Protein AF-A0A1A8TYE0-F1 (afdb_monomer)

Organism: Nothobranchius furzeri (NCBI:txid105023)

Sequence (142 aa):
SLQMYQQFKIHCRIKKLINSLDIWHGAKNLCKKIQAAGREKDCALLLIWNRDVCNHFWYCCKEATSFEAFIDLWTGILHHVTDEHQWYFGACRHGPLEEDRDKEWITKSSAALTRLQKIVFDERWLKNIPKYLSFMSRADWW

Structure (mmCIF, N/CA/C/O backbone):
data_AF-A0A1A8TYE0-F1
#
_entry.id   AF-A0A1A8TYE0-F1
#
loop_
_atom_site.group_PDB
_atom_site.id
_atom_site.type_symbol
_atom_site.label_atom_id
_atom_site.label_alt_id
_atom_site.label_comp_id
_atom_site.label_asym_id
_atom_site.label_entity_id
_atom_site.label_seq_id
_atom_site.pdbx_PDB_ins_code
_atom_site.Cartn_x
_atom_site.Cartn_y
_atom_site.Cartn_z
_atom_site.occupancy
_atom_site.B_iso_or_equiv
_atom_site.auth_seq_id
_atom_site.auth_comp_id
_atom_site.auth_asym_id
_atom_site.auth_atom_id
_atom_site.pdbx_PDB_model_num
ATOM 1 N N . SER A 1 1 ? 31.703 -12.382 -28.712 1.00 61.66 1 SER A N 1
ATOM 2 C CA . SER A 1 1 ? 32.203 -13.710 -28.288 1.00 61.66 1 SER A CA 1
ATOM 3 C C . SER A 1 1 ? 31.310 -14.273 -27.180 1.00 61.66 1 SER A C 1
ATOM 5 O O . SER A 1 1 ? 30.665 -13.492 -26.482 1.00 61.66 1 SER A O 1
ATOM 7 N N . LEU A 1 2 ? 31.249 -15.603 -26.998 1.00 65.50 2 LEU A N 1
ATOM 8 C CA . LEU A 1 2 ? 30.439 -16.263 -25.949 1.00 65.50 2 LEU A CA 1
ATOM 9 C C . LEU A 1 2 ? 30.699 -15.715 -24.531 1.00 65.50 2 LEU A C 1
ATOM 11 O O . LEU A 1 2 ? 29.791 -15.667 -23.705 1.00 65.50 2 LEU A O 1
ATOM 15 N N . GLN A 1 3 ? 31.924 -15.268 -24.264 1.00 64.50 3 GLN A N 1
ATOM 16 C CA . GLN A 1 3 ? 32.361 -14.754 -22.967 1.00 64.50 3 GLN A CA 1
ATOM 17 C C . GLN A 1 3 ? 31.623 -13.468 -22.552 1.00 64.50 3 GLN A C 1
ATOM 19 O O . GLN A 1 3 ? 31.188 -13.349 -21.411 1.00 64.50 3 GLN A O 1
ATOM 24 N N . MET A 1 4 ? 31.379 -12.547 -23.492 1.00 61.00 4 MET A N 1
ATOM 25 C CA . MET A 1 4 ? 30.622 -11.312 -23.236 1.00 61.00 4 MET A CA 1
ATOM 26 C C . MET A 1 4 ? 29.149 -11.598 -22.898 1.00 61.00 4 MET A C 1
ATOM 28 O O . MET A 1 4 ? 28.577 -10.983 -22.002 1.00 61.00 4 MET A O 1
ATOM 32 N N . TYR A 1 5 ? 28.546 -12.583 -23.569 1.00 61.38 5 TYR A N 1
ATOM 33 C CA . TYR A 1 5 ? 27.170 -13.013 -23.309 1.00 61.38 5 TYR A CA 1
ATOM 34 C C . TYR A 1 5 ? 27.013 -13.681 -21.934 1.00 61.38 5 TYR A C 1
ATOM 36 O O . TYR A 1 5 ? 26.036 -13.426 -21.226 1.00 61.38 5 TYR A O 1
ATOM 44 N N . GLN A 1 6 ? 27.987 -14.497 -21.518 1.00 61.00 6 GLN A N 1
ATOM 45 C CA . GLN A 1 6 ? 28.006 -15.080 -20.172 1.00 61.00 6 GLN A CA 1
ATOM 46 C C . GLN A 1 6 ? 28.185 -14.003 -19.091 1.00 61.00 6 GLN A C 1
ATOM 48 O O . GLN A 1 6 ? 27.443 -14.003 -18.108 1.00 61.00 6 GLN A O 1
ATOM 53 N N . GLN A 1 7 ? 29.077 -13.029 -19.307 1.00 61.81 7 GLN A N 1
ATOM 54 C CA . GLN A 1 7 ? 29.263 -11.895 -18.395 1.00 61.81 7 GLN A CA 1
ATOM 55 C C . GLN A 1 7 ? 27.976 -11.066 -18.244 1.00 61.81 7 GLN A C 1
ATOM 57 O O . GLN A 1 7 ? 27.583 -10.723 -17.128 1.00 61.81 7 GLN A O 1
ATOM 62 N N . PHE A 1 8 ? 27.270 -10.808 -19.351 1.00 65.50 8 PHE A N 1
ATOM 63 C CA . PHE A 1 8 ? 25.976 -10.122 -19.345 1.00 65.50 8 PHE A CA 1
ATOM 64 C C . PHE A 1 8 ? 24.914 -10.897 -18.550 1.00 65.50 8 PHE A C 1
ATOM 66 O O . PHE A 1 8 ? 24.225 -10.319 -17.711 1.00 65.50 8 PHE A O 1
ATOM 73 N N . LYS A 1 9 ? 24.819 -12.222 -18.730 1.00 68.38 9 LYS A N 1
ATOM 74 C CA . LYS A 1 9 ? 23.907 -13.070 -17.943 1.00 68.38 9 LYS A CA 1
ATOM 75 C C . LYS A 1 9 ? 24.207 -13.034 -16.446 1.00 68.38 9 LYS A C 1
ATOM 77 O O . LYS A 1 9 ? 23.269 -12.957 -15.651 1.00 68.38 9 LYS A O 1
ATOM 82 N N . ILE A 1 10 ? 25.481 -13.094 -16.058 1.00 72.19 10 ILE A N 1
ATOM 83 C CA . ILE A 1 10 ? 25.910 -13.017 -14.653 1.00 72.19 10 ILE A CA 1
ATOM 84 C C . ILE A 1 10 ? 25.535 -11.653 -14.064 1.00 72.19 10 ILE A C 1
ATOM 86 O O . ILE A 1 10 ? 24.901 -11.597 -13.012 1.00 72.19 10 ILE A O 1
ATOM 90 N N . HIS A 1 11 ? 25.822 -10.564 -14.780 1.00 61.16 11 HIS A N 1
ATOM 91 C CA . HIS A 1 11 ? 25.439 -9.204 -14.389 1.00 61.16 11 HIS A CA 1
ATOM 92 C C . HIS A 1 11 ? 23.926 -9.046 -14.203 1.00 61.16 11 HIS A C 1
ATOM 94 O O . HIS A 1 11 ? 23.472 -8.543 -13.176 1.00 61.16 11 HIS A O 1
ATOM 100 N N . CYS A 1 12 ? 23.126 -9.535 -15.155 1.00 65.94 12 CYS A N 1
ATOM 101 C CA . CYS A 1 12 ? 21.667 -9.532 -15.047 1.00 65.94 12 CYS A CA 1
ATOM 102 C C . CYS A 1 12 ? 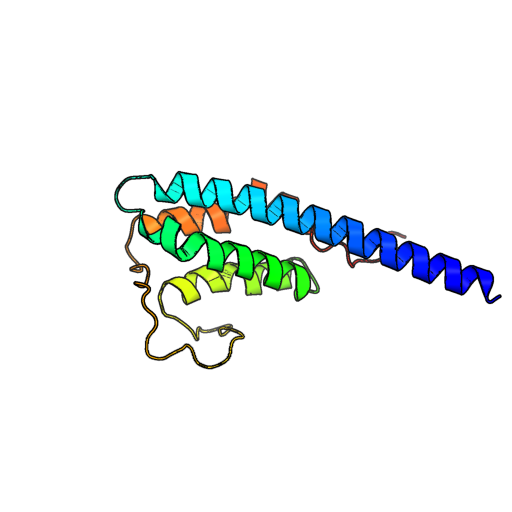21.169 -10.346 -13.843 1.00 65.94 12 CYS A C 1
ATOM 104 O O . CYS A 1 12 ? 20.216 -9.931 -13.186 1.00 65.94 12 CYS A O 1
ATOM 106 N N . ARG A 1 13 ? 21.794 -11.489 -13.528 1.00 68.44 13 ARG A N 1
ATOM 107 C CA . ARG A 1 13 ? 21.441 -12.303 -12.352 1.00 68.44 13 ARG A CA 1
ATOM 108 C C . ARG A 1 13 ? 21.766 -11.588 -11.042 1.00 68.44 13 ARG A C 1
ATOM 110 O O . ARG A 1 13 ? 20.897 -11.517 -10.181 1.00 68.44 13 ARG A O 1
ATOM 117 N N . ILE A 1 14 ? 22.963 -11.014 -10.913 1.00 65.00 14 ILE A N 1
ATOM 118 C CA . ILE A 1 14 ? 23.374 -10.254 -9.720 1.00 65.00 14 ILE A CA 1
ATOM 119 C C . ILE A 1 14 ? 22.437 -9.062 -9.500 1.00 65.00 14 ILE A C 1
ATOM 121 O O . ILE A 1 14 ? 21.943 -8.867 -8.394 1.00 65.00 14 ILE A O 1
ATOM 125 N N . LYS A 1 15 ? 22.106 -8.314 -10.559 1.00 64.75 15 LYS A N 1
ATOM 126 C CA . LYS A 1 15 ? 21.152 -7.200 -10.475 1.00 64.75 15 LYS A CA 1
ATOM 127 C C . LYS A 1 15 ? 19.754 -7.631 -10.044 1.00 64.75 15 LYS A C 1
ATOM 129 O O . LYS A 1 15 ? 19.161 -6.972 -9.199 1.00 64.75 15 LYS A O 1
ATOM 134 N N . LYS A 1 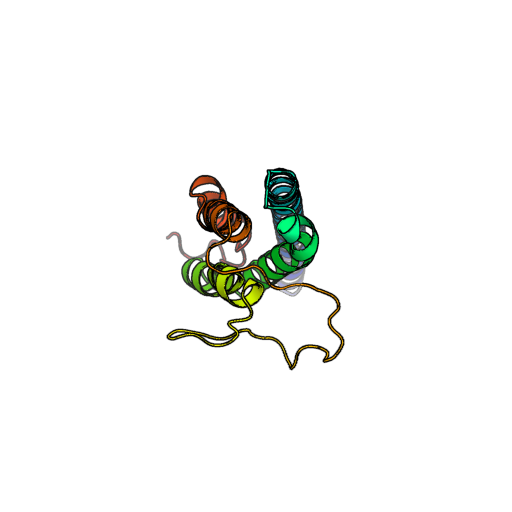16 ? 19.234 -8.738 -10.586 1.00 69.31 16 LYS A N 1
ATOM 135 C CA . LYS A 1 16 ? 17.937 -9.289 -10.159 1.00 69.31 16 LYS A CA 1
ATOM 136 C C . LYS A 1 16 ? 17.942 -9.657 -8.673 1.00 69.31 16 LYS A C 1
ATOM 138 O O . LYS A 1 16 ? 16.973 -9.358 -7.984 1.00 69.31 16 LYS A O 1
ATOM 143 N N . LEU A 1 17 ? 19.031 -10.251 -8.181 1.00 67.88 17 LEU A N 1
ATOM 144 C CA . LEU A 1 17 ? 19.190 -10.584 -6.763 1.00 67.88 17 LEU A CA 1
ATOM 145 C C . LEU A 1 17 ? 19.234 -9.325 -5.885 1.00 67.88 17 LEU A C 1
ATOM 147 O O . LEU A 1 17 ? 18.485 -9.253 -4.914 1.00 67.88 17 LEU A O 1
ATOM 151 N N . ILE A 1 18 ? 20.026 -8.314 -6.257 1.00 69.31 18 ILE A N 1
ATOM 152 C CA . ILE A 1 18 ? 20.092 -7.026 -5.543 1.00 69.31 18 ILE A CA 1
ATOM 153 C C . ILE A 1 18 ? 18.710 -6.365 -5.498 1.00 69.31 18 ILE A C 1
ATOM 155 O O . ILE A 1 18 ? 18.224 -6.044 -4.420 1.00 69.31 18 ILE A O 1
ATOM 159 N N . ASN A 1 19 ? 18.023 -6.267 -6.640 1.00 76.19 19 ASN A N 1
ATOM 160 C CA . ASN A 1 19 ? 16.696 -5.657 -6.701 1.00 76.19 19 ASN A CA 1
ATOM 161 C C . ASN A 1 19 ? 15.680 -6.418 -5.832 1.00 76.19 19 ASN A C 1
ATOM 163 O O . ASN A 1 19 ? 14.895 -5.806 -5.116 1.00 76.19 19 ASN A O 1
ATOM 167 N N . SER A 1 20 ? 15.717 -7.756 -5.834 1.00 78.25 20 SER A N 1
ATOM 168 C CA . SER A 1 20 ? 14.849 -8.562 -4.963 1.00 78.25 20 SER A CA 1
ATOM 169 C C . SER A 1 20 ? 15.142 -8.357 -3.472 1.00 78.25 20 SER A C 1
ATOM 171 O O . SER A 1 20 ? 14.217 -8.348 -2.659 1.00 78.25 20 SER A O 1
AT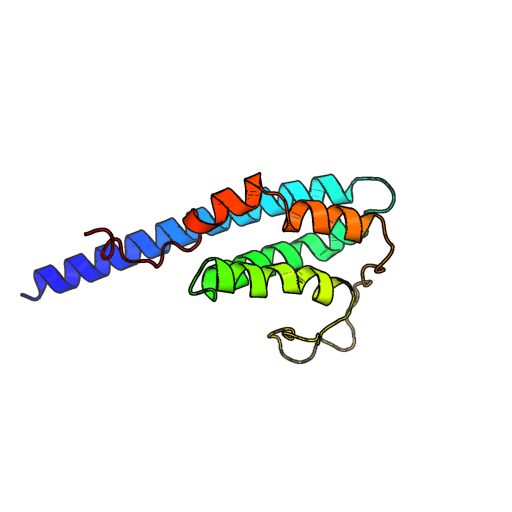OM 173 N N . LEU A 1 21 ? 16.410 -8.135 -3.114 1.00 82.50 21 LEU A N 1
ATOM 174 C CA . LEU A 1 21 ? 16.822 -7.831 -1.748 1.00 82.50 21 LEU A CA 1
ATOM 175 C C . LEU A 1 21 ? 16.352 -6.433 -1.328 1.00 82.50 21 LEU A C 1
ATOM 177 O O . LEU A 1 21 ? 15.862 -6.265 -0.211 1.00 82.50 21 LEU A O 1
ATOM 181 N N . ASP A 1 22 ? 16.452 -5.442 -2.212 1.00 88.31 22 ASP A N 1
ATOM 182 C CA . ASP A 1 22 ? 15.978 -4.080 -1.955 1.00 88.31 22 ASP A CA 1
ATOM 183 C C . ASP A 1 22 ? 14.454 -4.039 -1.781 1.00 88.31 22 ASP A C 1
ATOM 185 O O . ASP A 1 22 ? 13.964 -3.447 -0.815 1.00 88.31 22 ASP A O 1
ATOM 189 N N . ILE A 1 23 ? 13.701 -4.735 -2.644 1.00 90.69 23 ILE A N 1
ATOM 190 C CA . ILE A 1 23 ? 12.241 -4.869 -2.510 1.00 90.69 23 ILE A CA 1
ATOM 191 C C . ILE A 1 23 ? 11.892 -5.553 -1.184 1.00 90.69 23 ILE A C 1
ATOM 193 O O . ILE A 1 23 ? 11.003 -5.084 -0.473 1.00 90.69 23 ILE A O 1
ATOM 197 N N . TRP A 1 24 ? 12.602 -6.621 -0.803 1.00 88.88 24 TRP A N 1
ATOM 198 C CA . TRP A 1 24 ? 12.373 -7.305 0.473 1.00 88.88 24 TRP A CA 1
ATOM 199 C C . TRP A 1 24 ? 12.573 -6.379 1.675 1.00 88.88 24 TRP A C 1
ATOM 201 O O . TRP A 1 24 ? 11.726 -6.331 2.571 1.00 88.88 24 TRP A O 1
ATOM 211 N N . HIS A 1 25 ? 13.651 -5.592 1.686 1.00 90.31 25 HIS A N 1
ATOM 212 C CA . HIS A 1 25 ? 13.873 -4.597 2.735 1.00 90.31 25 HIS A CA 1
ATOM 213 C C . HIS A 1 25 ? 12.787 -3.513 2.737 1.00 90.31 25 HIS A C 1
ATOM 215 O O . HIS A 1 25 ? 12.311 -3.129 3.809 1.00 90.31 25 HIS A O 1
ATOM 221 N N . GLY A 1 26 ? 12.358 -3.053 1.557 1.00 92.62 26 GLY A N 1
ATOM 222 C CA . GLY A 1 26 ? 11.233 -2.130 1.398 1.00 92.62 26 GLY A CA 1
ATOM 223 C C . GLY A 1 26 ? 9.947 -2.686 2.014 1.00 92.62 26 GLY A C 1
ATOM 224 O O . GLY A 1 26 ? 9.357 -2.050 2.887 1.00 92.62 26 GLY A O 1
ATOM 225 N N . ALA A 1 27 ? 9.571 -3.913 1.649 1.00 94.38 27 ALA A N 1
ATOM 226 C CA . ALA A 1 27 ? 8.388 -4.602 2.160 1.00 94.38 27 ALA A CA 1
ATOM 227 C C . ALA A 1 27 ? 8.459 -4.810 3.681 1.00 94.38 27 ALA A C 1
ATOM 229 O O . ALA A 1 27 ? 7.476 -4.593 4.386 1.00 94.38 27 ALA A O 1
ATOM 230 N N . LYS A 1 28 ? 9.635 -5.156 4.219 1.00 93.06 28 LYS A N 1
ATOM 231 C CA . LYS A 1 28 ? 9.855 -5.291 5.667 1.00 93.06 28 LYS A CA 1
ATOM 232 C C . LYS A 1 28 ? 9.669 -3.964 6.406 1.00 93.06 28 LYS A C 1
ATOM 234 O O . LYS A 1 28 ? 9.075 -3.941 7.484 1.00 93.06 28 LYS A O 1
ATOM 239 N N . ASN A 1 29 ? 10.167 -2.861 5.852 1.00 95.81 29 ASN A N 1
ATOM 240 C CA . ASN A 1 29 ? 9.984 -1.533 6.439 1.00 95.81 29 ASN A CA 1
ATOM 241 C C . ASN A 1 29 ? 8.522 -1.076 6.363 1.00 95.81 29 ASN A C 1
ATOM 243 O O . ASN A 1 29 ? 8.003 -0.537 7.340 1.00 95.81 29 ASN A O 1
ATOM 247 N N . LEU A 1 30 ? 7.847 -1.342 5.244 1.00 97.44 30 LEU A N 1
ATOM 248 C CA . LEU A 1 30 ? 6.416 -1.099 5.080 1.00 97.44 30 LEU A CA 1
ATOM 249 C C . LEU A 1 30 ? 5.593 -1.891 6.104 1.00 97.44 30 LEU A C 1
ATOM 251 O O . LEU A 1 30 ? 4.770 -1.305 6.802 1.00 97.44 30 LEU A O 1
ATOM 255 N N . CYS A 1 31 ? 5.888 -3.182 6.272 1.00 97.69 31 CYS A N 1
ATOM 256 C CA . CYS A 1 31 ? 5.249 -4.048 7.263 1.00 97.69 31 CYS A CA 1
ATOM 257 C C . CYS A 1 31 ? 5.328 -3.443 8.669 1.00 97.69 31 CYS A C 1
ATOM 259 O O . CYS A 1 31 ? 4.322 -3.346 9.367 1.00 97.69 31 CYS A O 1
ATOM 261 N N . LYS A 1 32 ? 6.503 -2.944 9.072 1.00 97.75 32 LYS A N 1
ATOM 262 C CA . LYS A 1 32 ? 6.674 -2.265 10.367 1.00 97.75 32 LYS A CA 1
ATOM 263 C C . LYS A 1 32 ? 5.834 -0.991 10.482 1.00 97.75 32 LYS A C 1
ATOM 265 O O . LYS A 1 32 ? 5.252 -0.757 11.538 1.00 97.75 32 LYS A O 1
ATOM 270 N N . LYS A 1 33 ? 5.757 -0.173 9.423 1.00 98.00 33 LYS A N 1
ATOM 271 C CA . LYS A 1 33 ? 4.924 1.045 9.406 1.00 98.00 33 LYS A CA 1
ATOM 272 C C . LYS A 1 33 ? 3.440 0.706 9.586 1.00 98.00 33 LYS A C 1
ATOM 274 O O . LYS A 1 33 ? 2.770 1.340 10.395 1.00 98.00 33 LYS A O 1
ATOM 279 N N . ILE A 1 34 ? 2.949 -0.315 8.884 1.00 98.31 34 ILE A N 1
ATOM 280 C CA . ILE A 1 34 ? 1.552 -0.760 8.979 1.00 98.31 34 ILE A CA 1
ATOM 281 C C . ILE A 1 34 ? 1.272 -1.375 10.352 1.00 98.31 34 ILE A C 1
ATOM 283 O O . ILE A 1 34 ? 0.251 -1.066 10.954 1.00 98.31 34 ILE A O 1
ATOM 287 N N . GLN A 1 35 ? 2.190 -2.183 10.894 1.00 98.25 3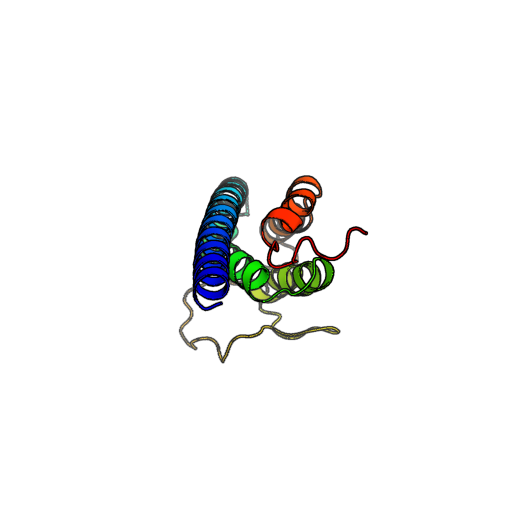5 GLN A N 1
ATOM 288 C CA . GLN A 1 35 ? 2.062 -2.723 12.252 1.00 98.25 35 GLN A CA 1
ATOM 289 C C . GLN A 1 35 ? 1.979 -1.624 13.308 1.00 98.25 35 GLN A C 1
ATOM 291 O O . GLN A 1 35 ? 1.186 -1.740 14.238 1.00 98.25 35 GLN A O 1
ATOM 296 N N . ALA A 1 36 ? 2.792 -0.573 13.184 1.00 98.38 36 ALA A N 1
ATOM 297 C CA . ALA A 1 36 ? 2.733 0.564 14.093 1.00 98.38 36 ALA A CA 1
ATOM 298 C C . ALA A 1 36 ? 1.374 1.274 13.999 1.00 98.38 36 ALA A C 1
ATOM 300 O O . ALA A 1 36 ? 0.732 1.474 15.026 1.00 98.38 36 ALA A O 1
ATOM 301 N N . ALA A 1 37 ? 0.901 1.558 12.781 1.00 98.19 37 ALA A N 1
ATOM 302 C CA . ALA A 1 37 ? -0.409 2.169 12.558 1.00 98.19 37 ALA A CA 1
ATOM 303 C C . ALA A 1 37 ? -1.564 1.287 13.060 1.00 98.19 37 ALA A C 1
ATOM 305 O O . ALA A 1 37 ? -2.514 1.788 13.647 1.00 98.19 37 ALA A O 1
ATOM 306 N N . GLY A 1 38 ? -1.475 -0.033 12.891 1.00 98.06 38 GLY A N 1
ATOM 307 C CA . GLY A 1 38 ? -2.505 -0.970 13.337 1.00 98.06 38 GLY A CA 1
ATOM 308 C C . GLY A 1 38 ? -2.615 -1.123 14.854 1.00 98.06 38 GLY A C 1
ATOM 309 O O . GLY A 1 38 ? -3.615 -1.642 15.337 1.00 98.06 38 GLY A O 1
ATOM 310 N N . ARG A 1 39 ? -1.614 -0.664 15.615 1.00 98.12 39 ARG A N 1
ATOM 311 C CA . ARG A 1 39 ? -1.669 -0.594 17.086 1.00 98.12 39 ARG A CA 1
ATOM 312 C C . ARG A 1 39 ? -2.291 0.704 17.596 1.00 98.12 39 ARG A C 1
ATOM 314 O O . ARG A 1 39 ? -2.492 0.841 18.800 1.00 98.12 39 ARG A O 1
ATOM 321 N N . GLU A 1 40 ? -2.565 1.661 16.714 1.00 97.94 40 GLU A N 1
ATOM 322 C CA . GLU A 1 40 ? -3.306 2.861 17.082 1.00 97.94 40 GLU A CA 1
ATOM 323 C C . GLU A 1 40 ? -4.787 2.537 17.322 1.00 97.94 40 GLU A C 1
ATOM 325 O O . GLU A 1 40 ? -5.325 1.540 16.829 1.00 97.94 40 GLU A O 1
ATOM 330 N N . LYS A 1 41 ? -5.458 3.407 18.085 1.00 96.81 41 LYS A N 1
ATOM 331 C CA . LYS A 1 41 ? -6.890 3.284 18.369 1.00 96.81 41 LYS A CA 1
ATOM 332 C C . LYS A 1 41 ? -7.688 3.187 17.059 1.00 96.81 41 LYS A C 1
ATOM 334 O O . LYS A 1 41 ? -7.417 3.924 16.112 1.00 96.81 41 LYS A O 1
ATOM 339 N N . ASP A 1 42 ? -8.658 2.276 17.023 1.00 97.12 42 ASP A N 1
ATOM 340 C CA . ASP A 1 42 ? -9.583 2.063 15.900 1.00 97.12 42 ASP A CA 1
ATOM 341 C C . ASP A 1 42 ? -8.894 1.694 14.563 1.00 97.12 42 ASP A C 1
ATOM 343 O O . ASP A 1 42 ? -9.460 1.881 13.485 1.00 97.12 42 ASP A O 1
ATOM 347 N N . CYS A 1 43 ? -7.664 1.157 14.620 1.00 98.06 43 CYS A N 1
ATOM 348 C CA . CYS A 1 43 ? -6.862 0.800 13.441 1.00 98.06 43 CYS A CA 1
ATOM 349 C C . CYS A 1 43 ? -6.481 -0.692 13.350 1.00 98.06 43 CYS A C 1
ATOM 351 O O . CYS A 1 43 ? -5.738 -1.070 12.444 1.00 98.06 43 CYS A O 1
ATOM 353 N N . ALA A 1 44 ? -6.995 -1.555 14.235 1.00 97.44 44 ALA A N 1
ATOM 354 C CA . ALA A 1 44 ? -6.595 -2.966 14.337 1.00 97.44 44 ALA A CA 1
ATOM 355 C C . ALA A 1 44 ? -6.738 -3.765 13.026 1.00 97.44 44 ALA A C 1
ATOM 357 O O . ALA A 1 44 ? -5.926 -4.654 12.765 1.00 97.44 44 ALA A O 1
ATOM 358 N N . LEU A 1 45 ? -7.691 -3.403 12.156 1.00 97.06 45 LEU A N 1
ATOM 359 C CA . LEU A 1 45 ? -7.849 -4.014 10.829 1.00 97.06 45 LEU A CA 1
ATOM 360 C C . LEU A 1 45 ? -6.580 -3.914 9.969 1.00 97.06 45 LEU A C 1
ATOM 362 O O . LEU A 1 45 ? -6.305 -4.812 9.175 1.00 97.06 45 LEU A O 1
ATOM 366 N N . LEU A 1 46 ? -5.741 -2.890 10.162 1.00 98.06 46 LEU A N 1
ATOM 367 C CA . LEU A 1 46 ? -4.460 -2.785 9.456 1.00 98.06 46 LEU A CA 1
ATOM 368 C C . LEU A 1 46 ? -3.506 -3.934 9.791 1.00 98.06 46 LEU A C 1
ATOM 370 O O . LEU A 1 46 ? -2.691 -4.298 8.948 1.00 98.06 46 LEU A O 1
ATOM 374 N N . LEU A 1 47 ? -3.605 -4.537 10.980 1.00 97.25 47 LEU A N 1
ATOM 375 C CA . LEU A 1 47 ? -2.811 -5.716 11.335 1.00 97.25 47 LEU A CA 1
ATOM 376 C C . LEU A 1 47 ? -3.232 -6.936 10.511 1.00 97.25 47 LEU A C 1
ATOM 378 O O . LEU A 1 47 ? -2.368 -7.697 10.075 1.00 97.25 47 LEU A O 1
ATOM 382 N N . ILE A 1 48 ? -4.535 -7.078 10.258 1.00 95.50 48 ILE A N 1
ATOM 383 C CA . ILE A 1 48 ? -5.116 -8.176 9.475 1.00 95.50 48 ILE A CA 1
ATOM 384 C C . ILE A 1 48 ? -4.746 -8.033 7.991 1.00 95.50 48 ILE A C 1
ATOM 386 O O . ILE A 1 48 ? -4.385 -9.007 7.332 1.00 95.50 48 ILE A O 1
ATOM 390 N N . TRP A 1 49 ? -4.768 -6.801 7.480 1.00 97.06 49 TRP A N 1
ATOM 391 C CA . TRP A 1 49 ? -4.463 -6.468 6.084 1.00 97.06 49 TRP A CA 1
ATOM 392 C C . TRP A 1 49 ? -2.974 -6.303 5.769 1.00 97.06 49 TRP A C 1
ATOM 394 O O . TRP A 1 49 ? -2.588 -6.211 4.604 1.00 97.06 49 TRP A O 1
ATOM 404 N N . ASN A 1 50 ? -2.114 -6.270 6.786 1.00 96.75 50 ASN A N 1
ATOM 405 C CA . ASN A 1 50 ? -0.695 -5.959 6.635 1.00 96.75 50 ASN A CA 1
ATOM 406 C C . ASN A 1 50 ? 0.008 -6.845 5.595 1.00 96.75 50 ASN A C 1
ATOM 408 O O . ASN A 1 50 ? 0.731 -6.352 4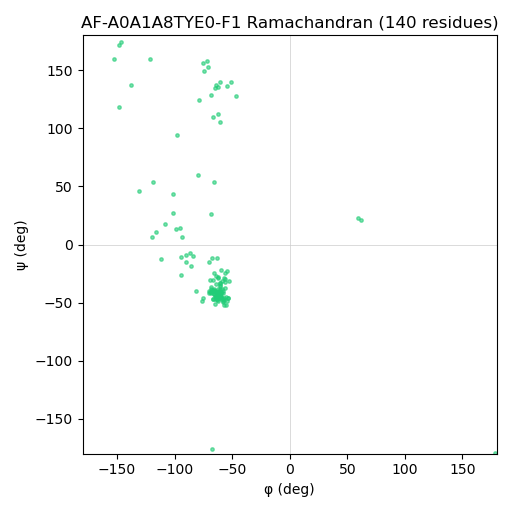.728 1.00 96.75 50 ASN A O 1
ATOM 412 N N . ARG A 1 51 ? -0.240 -8.160 5.647 1.00 93.12 51 ARG A N 1
ATOM 413 C CA . ARG A 1 51 ? 0.363 -9.106 4.702 1.00 93.12 51 ARG A CA 1
ATOM 414 C C . ARG A 1 51 ? -0.050 -8.798 3.263 1.00 93.12 51 ARG A C 1
ATOM 416 O O . ARG A 1 51 ? 0.808 -8.805 2.386 1.00 93.12 51 ARG A O 1
ATOM 423 N N . ASP A 1 52 ? -1.324 -8.514 3.021 1.00 94.25 52 ASP A N 1
ATOM 424 C CA . ASP A 1 52 ? -1.851 -8.213 1.687 1.00 94.25 52 ASP A CA 1
ATOM 425 C C . ASP A 1 52 ? -1.270 -6.911 1.144 1.00 94.25 52 ASP A C 1
ATOM 427 O O . ASP A 1 52 ? -0.834 -6.874 -0.001 1.00 94.25 52 ASP A O 1
ATOM 431 N N . VAL A 1 53 ? -1.166 -5.871 1.977 1.00 97.06 53 VAL A N 1
ATOM 432 C CA . VAL A 1 53 ? -0.557 -4.595 1.576 1.00 97.06 53 VAL A CA 1
ATOM 433 C C . VAL A 1 53 ? 0.922 -4.785 1.211 1.00 97.06 53 VAL A C 1
ATOM 435 O O . VAL A 1 53 ? 1.382 -4.268 0.192 1.00 97.06 53 VAL A O 1
ATOM 438 N N . CYS A 1 54 ? 1.678 -5.564 1.991 1.00 96.06 54 CYS A N 1
ATOM 439 C CA . CYS A 1 54 ? 3.073 -5.881 1.669 1.00 96.06 54 CYS A CA 1
ATOM 440 C C . CYS A 1 54 ? 3.217 -6.734 0.402 1.00 96.06 54 CYS A C 1
ATOM 442 O O . CYS A 1 54 ? 4.123 -6.491 -0.398 1.00 96.06 54 CYS A O 1
ATOM 444 N N . ASN A 1 55 ? 2.332 -7.711 0.201 1.00 92.25 55 ASN A N 1
ATOM 445 C CA . ASN A 1 55 ? 2.312 -8.530 -1.010 1.00 92.25 55 ASN A CA 1
ATOM 446 C C . ASN A 1 55 ? 1.952 -7.690 -2.239 1.00 92.25 55 ASN A C 1
ATOM 448 O O . ASN A 1 55 ? 2.576 -7.841 -3.287 1.00 92.25 55 ASN A O 1
ATOM 452 N N . HIS A 1 56 ? 0.998 -6.768 -2.102 1.00 95.69 56 HIS A N 1
ATOM 453 C CA . HIS A 1 56 ? 0.617 -5.838 -3.158 1.00 95.69 56 HIS A CA 1
ATOM 454 C C . HIS A 1 56 ? 1.769 -4.908 -3.523 1.00 95.69 56 HIS A C 1
ATOM 456 O O . HIS A 1 56 ? 2.058 -4.732 -4.700 1.00 95.69 56 HIS A O 1
ATOM 462 N N . PHE A 1 57 ? 2.505 -4.387 -2.539 1.00 96.06 57 PHE A N 1
ATOM 463 C CA . PHE A 1 57 ? 3.728 -3.625 -2.797 1.00 96.06 57 PHE A CA 1
ATOM 464 C C . PHE A 1 57 ? 4.757 -4.438 -3.599 1.00 96.06 57 PHE A C 1
ATOM 466 O O . PHE A 1 57 ? 5.315 -3.939 -4.577 1.00 96.06 57 PHE A O 1
ATOM 473 N N . TRP A 1 58 ? 4.993 -5.698 -3.216 1.00 91.75 58 TRP A N 1
ATOM 474 C CA . TRP A 1 58 ? 5.894 -6.586 -3.954 1.00 91.75 58 TRP A CA 1
ATOM 475 C C . TRP A 1 58 ? 5.427 -6.791 -5.399 1.00 91.75 58 TRP A C 1
ATOM 477 O O . TRP A 1 58 ? 6.228 -6.698 -6.329 1.00 91.75 58 TRP A O 1
ATOM 487 N N . TYR A 1 59 ? 4.129 -7.039 -5.587 1.00 91.50 59 TYR A N 1
ATOM 488 C CA . TYR A 1 59 ? 3.501 -7.157 -6.900 1.00 91.50 59 TYR A CA 1
ATOM 489 C C . TYR A 1 59 ? 3.695 -5.882 -7.731 1.00 91.50 59 TYR A C 1
ATOM 491 O O . TYR A 1 59 ? 4.192 -5.962 -8.851 1.00 91.50 59 TYR A O 1
ATOM 499 N N . CYS A 1 60 ? 3.424 -4.704 -7.163 1.00 93.88 60 CYS A N 1
ATOM 500 C CA . CYS A 1 60 ? 3.626 -3.418 -7.832 1.00 93.88 60 CYS A CA 1
ATOM 501 C C . CYS A 1 60 ? 5.076 -3.247 -8.295 1.00 93.88 60 CYS A C 1
ATOM 503 O O . CYS A 1 60 ? 5.309 -2.921 -9.452 1.00 93.88 60 CYS A O 1
ATOM 505 N N . CYS A 1 61 ? 6.059 -3.519 -7.430 1.00 91.94 61 CYS A N 1
ATOM 506 C CA . CYS A 1 61 ? 7.478 -3.417 -7.787 1.00 91.94 61 CYS A CA 1
ATOM 507 C C . CYS A 1 61 ? 7.900 -4.382 -8.902 1.00 91.94 61 CYS A C 1
ATOM 509 O O . CYS A 1 61 ? 8.859 -4.111 -9.620 1.00 91.94 61 CYS A O 1
ATOM 511 N N . LYS A 1 62 ? 7.225 -5.528 -9.015 1.00 87.81 62 LYS A N 1
ATOM 512 C CA . LYS A 1 62 ? 7.518 -6.544 -10.024 1.00 87.81 62 LYS A CA 1
ATOM 513 C C . LYS A 1 62 ? 6.886 -6.215 -11.378 1.00 87.81 62 LYS A C 1
ATOM 515 O O . LYS A 1 62 ? 7.516 -6.465 -12.401 1.00 87.81 62 LYS A O 1
ATOM 520 N N . GLU A 1 63 ? 5.656 -5.711 -11.377 1.00 88.00 63 GLU A N 1
ATOM 521 C CA . GLU A 1 63 ? 4.865 -5.507 -12.597 1.00 88.00 63 GLU A CA 1
ATOM 522 C C . GLU A 1 63 ? 4.985 -4.094 -13.176 1.00 88.00 63 GLU A C 1
ATOM 524 O O . GLU A 1 63 ? 4.792 -3.903 -14.376 1.00 88.00 63 GLU A O 1
ATOM 529 N N . ALA A 1 64 ? 5.282 -3.091 -12.349 1.00 91.00 64 ALA A N 1
ATOM 530 C CA . ALA A 1 64 ? 5.398 -1.719 -12.814 1.00 91.00 64 ALA A CA 1
ATOM 531 C C . ALA A 1 64 ? 6.617 -1.537 -13.725 1.00 91.00 64 ALA A C 1
ATOM 533 O O . ALA A 1 64 ? 7.749 -1.859 -13.365 1.00 91.00 64 ALA A O 1
ATOM 534 N N . THR A 1 65 ? 6.382 -0.951 -14.897 1.00 87.56 65 THR A N 1
ATOM 535 C CA . THR A 1 65 ? 7.427 -0.612 -15.873 1.00 87.56 65 THR A CA 1
ATOM 536 C C . THR A 1 65 ? 7.929 0.826 -15.740 1.00 87.56 65 THR A C 1
ATOM 538 O O . THR A 1 65 ? 8.935 1.176 -16.348 1.00 87.56 65 THR A O 1
ATOM 541 N N . SER A 1 66 ? 7.245 1.659 -14.954 1.00 89.25 66 SER A N 1
ATOM 542 C CA . SER A 1 66 ? 7.630 3.036 -14.637 1.00 89.25 66 SER A CA 1
ATOM 543 C C . SER A 1 66 ? 7.171 3.411 -13.225 1.00 89.25 66 SER A C 1
ATOM 545 O O . SER A 1 66 ? 6.442 2.656 -12.574 1.00 89.25 66 SER A O 1
ATOM 547 N N . PHE A 1 67 ? 7.596 4.578 -12.737 1.00 91.44 67 PHE A N 1
ATOM 548 C CA . PHE A 1 67 ? 7.133 5.088 -11.447 1.00 91.44 67 PHE A CA 1
ATOM 549 C C . PHE A 1 67 ? 5.633 5.410 -11.473 1.00 91.44 67 PHE A C 1
ATOM 551 O O . PHE A 1 67 ? 4.922 5.091 -10.529 1.00 91.44 67 PHE A O 1
ATOM 558 N N . GLU A 1 68 ? 5.136 5.964 -12.573 1.00 93.31 68 GLU A N 1
ATOM 559 C CA . GLU A 1 68 ? 3.719 6.266 -12.791 1.00 93.31 68 GLU A CA 1
ATOM 560 C C . GLU A 1 68 ? 2.889 4.979 -12.767 1.00 93.31 68 GLU A C 1
ATOM 562 O O . GLU A 1 68 ? 1.947 4.870 -11.988 1.00 93.31 68 GLU A O 1
ATOM 567 N N . ALA A 1 69 ? 3.323 3.949 -13.506 1.00 93.00 69 ALA A N 1
ATOM 568 C CA . ALA A 1 69 ? 2.677 2.638 -13.485 1.00 93.00 69 ALA A CA 1
ATOM 569 C C . ALA A 1 69 ? 2.692 2.005 -12.083 1.00 93.00 69 ALA A C 1
ATOM 571 O O . ALA A 1 69 ? 1.745 1.319 -11.695 1.00 93.00 69 ALA A O 1
ATOM 572 N N . PHE A 1 70 ? 3.754 2.235 -11.301 1.00 94.94 70 PHE A N 1
ATOM 573 C CA . PHE A 1 70 ? 3.789 1.818 -9.902 1.00 94.94 70 PHE A CA 1
ATOM 574 C C . PHE A 1 70 ? 2.736 2.557 -9.080 1.00 94.94 70 PHE A C 1
ATOM 576 O O . PHE A 1 70 ? 2.051 1.908 -8.301 1.00 94.94 70 PHE A O 1
ATOM 583 N N . ILE A 1 71 ? 2.596 3.876 -9.229 1.00 95.69 71 ILE A N 1
ATOM 584 C CA . ILE A 1 71 ? 1.610 4.665 -8.480 1.00 95.69 71 ILE A CA 1
ATOM 585 C C . ILE A 1 71 ? 0.180 4.216 -8.806 1.00 95.69 71 ILE A C 1
ATOM 587 O O . ILE A 1 71 ? -0.612 4.019 -7.880 1.00 95.69 71 ILE A O 1
ATOM 591 N N . ASP A 1 72 ? -0.125 3.962 -10.078 1.00 93.75 72 ASP A N 1
ATOM 592 C CA . ASP A 1 72 ? -1.437 3.463 -10.506 1.00 93.75 72 ASP A CA 1
ATOM 593 C C . ASP A 1 72 ? -1.768 2.111 -9.861 1.00 93.75 72 ASP A C 1
ATOM 595 O O . ASP A 1 72 ? -2.852 1.913 -9.311 1.00 93.75 72 ASP A O 1
ATOM 599 N N . LEU A 1 73 ? -0.811 1.176 -9.859 1.00 95.00 73 LEU A N 1
ATOM 600 C CA . LEU A 1 73 ? -0.983 -0.114 -9.191 1.00 95.00 73 LEU A CA 1
ATOM 601 C C . LEU A 1 73 ? -1.082 0.050 -7.672 1.00 95.00 73 LEU A C 1
ATOM 603 O O . LEU A 1 73 ? -1.962 -0.529 -7.035 1.00 95.00 73 LEU A O 1
ATOM 607 N N . TRP A 1 74 ? -0.177 0.829 -7.085 1.00 96.81 74 TRP A N 1
ATOM 608 C CA . TRP A 1 74 ? -0.002 0.964 -5.644 1.00 96.81 74 TRP A CA 1
ATOM 609 C C . TRP A 1 74 ? -1.229 1.576 -4.980 1.00 96.81 74 TRP A C 1
ATOM 611 O O . TRP A 1 74 ? -1.702 1.045 -3.979 1.00 96.81 74 TRP A O 1
ATOM 621 N N . THR A 1 75 ? -1.796 2.631 -5.563 1.00 96.31 75 THR A N 1
ATOM 622 C CA . THR A 1 75 ? -3.005 3.288 -5.044 1.00 96.31 75 THR A CA 1
ATOM 623 C C . THR A 1 75 ? -4.235 2.382 -5.073 1.00 96.31 75 THR A C 1
ATOM 625 O O . THR A 1 75 ? -5.084 2.494 -4.187 1.00 96.31 75 THR A O 1
ATOM 628 N N . GLY A 1 76 ? -4.276 1.404 -5.985 1.00 96.06 76 GLY A N 1
ATOM 629 C CA . GLY A 1 76 ? -5.321 0.381 -6.046 1.00 96.06 76 GLY A CA 1
ATOM 630 C C . GLY A 1 76 ? -5.517 -0.403 -4.741 1.00 96.06 76 GLY A C 1
ATOM 631 O O . GLY A 1 76 ? -6.615 -0.899 -4.493 1.00 96.06 76 GLY A O 1
ATOM 632 N N . ILE A 1 77 ? -4.509 -0.466 -3.854 1.00 97.12 77 ILE A N 1
ATOM 633 C CA . ILE A 1 77 ? -4.662 -1.122 -2.545 1.00 97.12 77 ILE A CA 1
ATOM 634 C C . ILE A 1 77 ? -5.740 -0.463 -1.687 1.00 97.12 77 ILE A C 1
ATOM 636 O O . ILE A 1 77 ? -6.417 -1.151 -0.932 1.00 97.12 77 ILE A O 1
ATOM 640 N N . LEU A 1 78 ? -5.923 0.854 -1.812 1.00 97.62 78 LEU A N 1
ATOM 641 C CA . LEU A 1 78 ? -6.910 1.599 -1.034 1.00 97.62 78 LEU A CA 1
ATOM 642 C C . LEU A 1 78 ? -8.339 1.246 -1.443 1.00 97.62 78 LEU A C 1
ATOM 644 O O . LEU A 1 78 ? -9.217 1.262 -0.591 1.00 97.62 78 LEU A O 1
ATOM 648 N N . HIS A 1 79 ? -8.555 0.891 -2.711 1.00 96.62 79 HIS A N 1
ATOM 649 C CA . HIS A 1 79 ? -9.834 0.377 -3.191 1.00 96.62 79 HIS A CA 1
ATOM 650 C C . HIS A 1 79 ? -10.020 -1.078 -2.751 1.00 96.62 79 HIS A C 1
ATOM 652 O O . HIS A 1 79 ? -11.016 -1.404 -2.102 1.00 96.62 79 HIS A O 1
ATOM 658 N N . HIS A 1 80 ? -8.995 -1.910 -2.973 1.0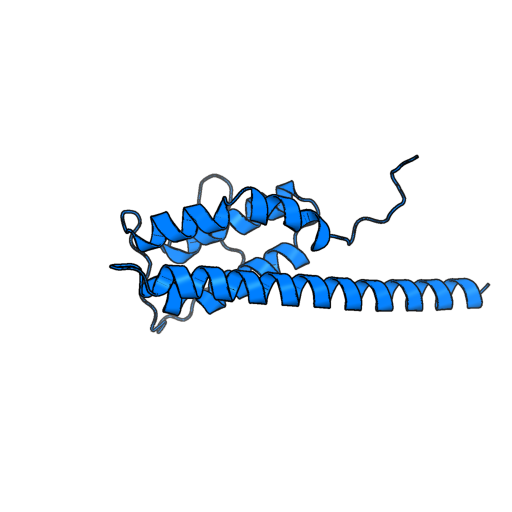0 95.00 80 HIS A N 1
ATOM 659 C CA . HIS A 1 80 ? -9.013 -3.332 -2.638 1.00 95.00 80 HIS A CA 1
ATOM 660 C C . HIS A 1 80 ? -9.364 -3.596 -1.171 1.00 95.00 80 HIS A C 1
ATOM 662 O O . HIS A 1 80 ? -10.246 -4.393 -0.892 1.00 95.00 80 HIS A O 1
ATOM 668 N N . VAL A 1 81 ? -8.728 -2.912 -0.213 1.00 96.12 81 VAL A N 1
ATOM 669 C CA . VAL A 1 81 ? -9.009 -3.148 1.219 1.00 96.12 81 VAL A CA 1
ATOM 670 C C . VAL A 1 81 ? -10.417 -2.718 1.650 1.00 96.12 81 VAL A C 1
ATOM 672 O O . VAL A 1 81 ? -10.836 -3.053 2.757 1.00 96.12 81 VAL A O 1
ATOM 675 N N . THR A 1 82 ? -11.134 -1.979 0.799 1.00 96.25 82 THR A N 1
ATOM 676 C CA . THR A 1 82 ? -12.500 -1.481 1.033 1.00 96.25 82 THR A CA 1
ATOM 677 C C . THR A 1 82 ? -13.556 -2.203 0.191 1.00 96.25 82 THR A C 1
ATOM 679 O O . THR A 1 82 ? -14.654 -1.675 0.030 1.00 96.25 82 THR A O 1
ATOM 682 N N . ASP A 1 83 ? -13.215 -3.378 -0.353 1.00 94.88 83 ASP A N 1
ATOM 683 C CA . ASP A 1 83 ? -14.073 -4.190 -1.232 1.00 94.88 83 ASP A CA 1
ATOM 684 C C . ASP A 1 83 ? -14.461 -3.494 -2.553 1.00 94.88 83 ASP A C 1
ATOM 686 O O . ASP A 1 83 ? -15.439 -3.826 -3.219 1.00 94.88 83 ASP A O 1
ATOM 690 N N . GLU A 1 84 ? -13.684 -2.493 -2.973 1.00 94.31 84 GLU A N 1
ATOM 691 C CA . GLU A 1 84 ? -13.867 -1.834 -4.262 1.00 94.31 84 GLU A CA 1
ATOM 692 C C . GLU A 1 84 ? -12.885 -2.429 -5.273 1.00 94.31 84 GLU A C 1
ATOM 694 O O . GLU A 1 84 ? -11.725 -2.036 -5.372 1.00 94.31 84 GLU A O 1
ATOM 699 N N . HIS A 1 85 ? -13.347 -3.426 -6.022 1.00 92.06 85 HIS A N 1
ATOM 700 C CA . HIS A 1 85 ? -12.500 -4.164 -6.964 1.00 92.06 85 HIS A CA 1
ATOM 701 C C . HIS A 1 85 ? -12.470 -3.580 -8.383 1.00 92.06 85 HIS A C 1
ATOM 703 O O . HIS A 1 85 ? -11.650 -4.005 -9.200 1.00 92.06 85 HIS A O 1
ATOM 709 N N . GLN A 1 86 ? -13.335 -2.609 -8.675 1.00 93.56 86 GLN A N 1
ATOM 710 C CA . GLN A 1 86 ? -13.395 -1.867 -9.934 1.00 93.56 86 GLN A CA 1
ATOM 711 C C . GLN A 1 86 ? -13.628 -0.385 -9.633 1.00 93.56 86 GLN A C 1
ATOM 713 O O . GLN A 1 86 ? -14.449 -0.053 -8.783 1.00 93.56 86 GLN A O 1
ATOM 718 N N . TRP A 1 87 ? -12.917 0.494 -10.334 1.00 92.88 87 TRP A N 1
AT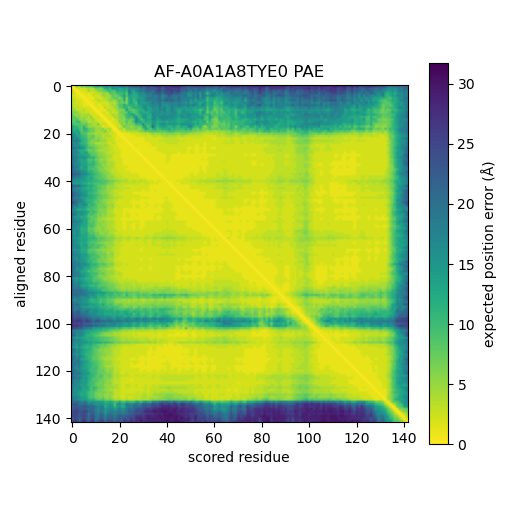OM 719 C CA . TRP A 1 87 ? -13.016 1.949 -10.213 1.00 92.88 87 TRP A CA 1
ATOM 720 C C . TRP A 1 87 ? -12.767 2.608 -11.576 1.00 92.88 87 TRP A C 1
ATOM 722 O O . TRP A 1 87 ? -12.424 1.953 -12.558 1.00 92.88 87 TRP A O 1
ATOM 732 N N . TYR A 1 88 ? -12.931 3.928 -11.651 1.00 88.62 88 TYR A N 1
ATOM 733 C CA . TYR A 1 88 ? -12.988 4.657 -12.925 1.00 88.62 88 TYR A CA 1
ATOM 734 C C . TYR A 1 88 ? -11.769 4.454 -13.850 1.00 88.62 88 TYR A C 1
ATOM 736 O O . TYR A 1 88 ? -11.914 4.446 -15.068 1.00 88.62 88 TYR A O 1
ATOM 744 N N . PHE A 1 89 ? -10.576 4.258 -13.284 1.00 86.06 89 PHE A N 1
ATOM 745 C CA . PHE A 1 89 ? -9.327 4.094 -14.038 1.00 86.06 89 PHE A CA 1
ATOM 746 C C . PHE A 1 89 ? -8.672 2.715 -13.860 1.00 86.06 89 PHE A C 1
ATOM 748 O O . PHE A 1 89 ? -7.521 2.533 -14.253 1.00 86.06 89 PHE A O 1
ATOM 755 N N . GLY A 1 90 ? -9.350 1.734 -13.255 1.00 90.44 90 GLY A N 1
ATOM 756 C CA . GLY A 1 90 ? -8.707 0.450 -12.999 1.00 90.44 90 GLY A CA 1
ATOM 757 C C . GLY A 1 90 ? -9.552 -0.585 -12.274 1.00 90.44 90 GLY A C 1
ATOM 758 O O . GLY A 1 90 ? -10.716 -0.379 -11.946 1.00 90.44 90 GLY A O 1
ATOM 759 N N . ALA A 1 91 ? -8.932 -1.737 -12.049 1.00 92.81 91 ALA A N 1
ATOM 760 C CA . ALA A 1 91 ? -9.511 -2.851 -11.319 1.00 92.81 91 ALA A CA 1
ATOM 761 C C . ALA A 1 91 ? -8.402 -3.677 -10.661 1.00 92.81 91 ALA A C 1
ATOM 763 O O . ALA A 1 91 ? -7.235 -3.638 -11.077 1.00 92.81 91 ALA A O 1
ATOM 764 N N . CYS A 1 92 ? -8.766 -4.460 -9.649 1.00 91.94 92 CYS A N 1
ATOM 765 C CA . CYS A 1 92 ? -7.860 -5.442 -9.070 1.00 91.94 92 CYS A CA 1
ATOM 766 C C . CYS A 1 92 ? -7.436 -6.485 -10.119 1.00 91.94 92 CYS A C 1
ATOM 768 O O . CYS A 1 92 ? -8.245 -6.960 -10.911 1.00 91.94 92 CYS A O 1
ATOM 770 N N . ARG A 1 93 ? -6.156 -6.878 -10.100 1.00 87.50 93 ARG A N 1
ATOM 771 C CA . ARG A 1 93 ? -5.566 -7.840 -11.052 1.00 87.50 93 ARG A CA 1
ATOM 772 C C . ARG A 1 93 ? -5.416 -9.242 -10.454 1.00 87.50 93 ARG A C 1
ATOM 774 O O . ARG A 1 93 ? -4.375 -9.877 -10.597 1.00 87.50 93 ARG A O 1
ATOM 781 N N . HIS A 1 94 ? -6.445 -9.703 -9.751 1.00 82.62 94 HIS A N 1
ATOM 782 C CA . HIS A 1 94 ? -6.529 -11.061 -9.215 1.00 82.62 94 HIS A CA 1
ATOM 783 C C . HIS A 1 94 ? -7.779 -11.765 -9.760 1.00 82.62 94 HIS A C 1
ATOM 785 O O . HIS A 1 94 ? -8.713 -11.109 -10.217 1.00 82.62 94 HIS A O 1
ATOM 791 N N . GLY A 1 95 ? -7.785 -13.100 -9.724 1.00 81.81 95 GLY A N 1
ATOM 792 C CA . GLY A 1 95 ? -8.990 -13.891 -9.998 1.00 81.81 95 GLY A CA 1
ATOM 793 C C . GLY A 1 95 ? -10.060 -13.705 -8.911 1.00 81.81 95 GLY A C 1
ATOM 794 O O . GLY A 1 95 ? -9.857 -12.912 -7.992 1.00 81.81 95 GLY A O 1
ATOM 795 N N . PRO A 1 96 ? -11.192 -14.420 -8.981 1.00 80.06 96 PRO A N 1
ATOM 796 C CA . PRO A 1 96 ? -12.210 -14.377 -7.932 1.00 80.06 96 PRO A CA 1
ATOM 797 C C . PRO A 1 96 ? -11.601 -14.610 -6.544 1.00 80.06 96 PRO A C 1
ATOM 799 O O . PRO A 1 96 ? -10.686 -15.422 -6.394 1.00 80.06 96 PRO A O 1
ATOM 802 N N . LEU A 1 97 ? -12.077 -13.863 -5.546 1.00 80.56 97 LEU A N 1
ATOM 803 C CA . LEU A 1 97 ? -11.730 -14.137 -4.154 1.00 80.56 97 LEU A CA 1
ATOM 804 C C . LEU A 1 97 ? -12.426 -15.422 -3.701 1.00 80.56 97 LEU A C 1
ATOM 806 O O . LEU A 1 97 ? -13.484 -15.768 -4.223 1.00 80.56 97 LEU A O 1
ATOM 810 N N . GLU A 1 98 ? -11.832 -16.110 -2.730 1.00 80.25 98 GLU A N 1
ATOM 811 C CA . GLU A 1 98 ? -12.475 -17.262 -2.096 1.00 80.25 98 GLU A CA 1
ATOM 812 C C . GLU A 1 98 ? -13.750 -16.812 -1.362 1.00 80.25 98 GLU A C 1
ATOM 814 O O . GLU A 1 98 ? -13.768 -15.758 -0.719 1.00 80.25 98 GLU A O 1
ATOM 819 N N . GLU A 1 99 ? -14.826 -17.592 -1.504 1.00 66.81 99 GLU A N 1
ATOM 820 C CA . 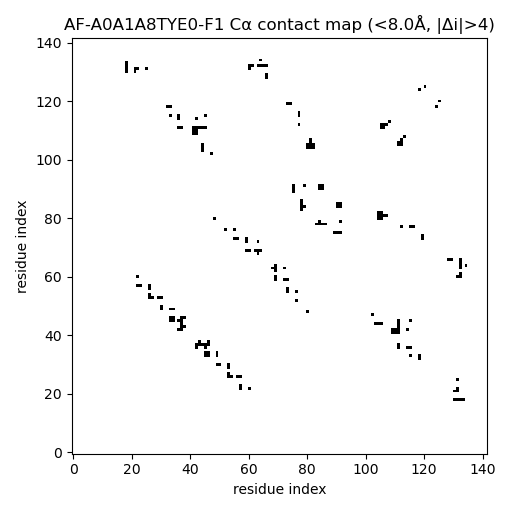GLU A 1 99 ? -16.157 -17.268 -0.969 1.00 66.81 99 GLU A CA 1
ATOM 821 C C . GLU A 1 99 ? -16.189 -17.256 0.570 1.00 66.81 99 GLU A C 1
ATOM 823 O O . GLU A 1 99 ? -17.003 -16.558 1.169 1.00 66.81 99 GLU A O 1
ATOM 828 N N . ASP A 1 100 ? -15.278 -17.985 1.219 1.00 68.00 100 ASP A N 1
ATOM 829 C CA . ASP A 1 100 ? -15.174 -18.180 2.669 1.00 68.00 100 ASP A CA 1
ATOM 830 C C . ASP A 1 100 ? -14.083 -17.315 3.321 1.00 68.00 100 ASP A C 1
ATOM 832 O O . ASP A 1 100 ? -13.527 -17.649 4.370 1.00 68.00 100 ASP A O 1
ATOM 836 N N . ARG A 1 101 ? -13.774 -16.167 2.715 1.00 75.94 101 ARG A N 1
ATOM 837 C CA . ARG A 1 101 ? -12.750 -15.256 3.223 1.00 75.94 101 ARG A CA 1
ATOM 838 C C . ARG A 1 101 ? -13.075 -14.749 4.636 1.00 75.94 101 ARG A C 1
ATOM 840 O O . ARG A 1 101 ? -13.838 -13.802 4.812 1.00 75.94 101 ARG A O 1
ATOM 847 N N . ASP A 1 102 ? -12.361 -15.271 5.629 1.00 81.56 102 ASP A N 1
ATOM 848 C CA . ASP A 1 102 ? -12.407 -14.813 7.025 1.00 81.56 102 ASP A CA 1
ATOM 849 C C . ASP A 1 102 ? -11.565 -13.539 7.245 1.00 81.56 102 ASP A C 1
ATOM 851 O O . ASP A 1 102 ? -10.557 -13.520 7.957 1.00 81.56 102 ASP A O 1
ATOM 855 N N . LYS A 1 103 ? -11.897 -12.456 6.531 1.00 87.38 103 LYS A N 1
ATOM 856 C CA . LYS A 1 103 ? -11.252 -11.155 6.751 1.00 87.38 103 LYS A CA 1
ATOM 857 C C . LYS A 1 103 ? -12.187 -9.994 6.468 1.00 87.38 103 LYS A C 1
ATOM 859 O O . LYS A 1 103 ? -12.571 -9.749 5.326 1.00 87.38 103 LYS A O 1
ATOM 864 N N . GLU A 1 104 ? -12.427 -9.229 7.525 1.00 93.94 104 GLU A N 1
ATOM 865 C CA . GLU A 1 104 ? -13.221 -8.008 7.522 1.00 93.94 104 GLU A CA 1
ATOM 866 C C . GLU A 1 104 ? -12.608 -6.918 6.626 1.00 93.94 104 GLU A C 1
ATOM 868 O O . GLU A 1 104 ? -11.395 -6.664 6.634 1.00 93.94 104 GLU A O 1
ATOM 873 N N . TRP A 1 105 ? -13.465 -6.265 5.845 1.00 96.19 105 TRP A N 1
ATOM 874 C CA . TRP A 1 105 ? -13.111 -5.127 5.002 1.00 96.19 105 TRP A CA 1
ATOM 875 C C . TRP A 1 105 ? -12.909 -3.858 5.826 1.00 96.19 105 TRP A C 1
ATOM 877 O O . TRP A 1 105 ? -13.549 -3.641 6.851 1.00 96.19 105 TRP A O 1
ATOM 887 N N . ILE A 1 106 ? -12.028 -2.977 5.361 1.00 97.44 106 ILE A N 1
ATOM 888 C CA . ILE A 1 106 ? -11.828 -1.681 6.004 1.00 97.44 106 ILE A CA 1
ATOM 889 C C . ILE A 1 106 ? -12.956 -0.735 5.582 1.00 97.44 106 ILE A C 1
ATOM 891 O O . ILE A 1 106 ? -13.141 -0.452 4.401 1.00 97.44 106 ILE A O 1
ATOM 895 N N . THR A 1 107 ? -13.671 -0.166 6.551 1.00 97.12 107 THR A N 1
ATOM 896 C CA . THR A 1 107 ? -14.706 0.844 6.282 1.00 97.12 107 THR A CA 1
ATOM 897 C C . THR A 1 107 ? -14.101 2.125 5.696 1.00 97.12 107 THR A C 1
ATOM 899 O O . THR A 1 107 ? -13.124 2.658 6.231 1.00 97.12 107 THR A O 1
ATOM 902 N N . LYS A 1 108 ? -14.715 2.682 4.641 1.00 95.06 108 LYS A N 1
ATOM 903 C CA . LYS A 1 108 ? -14.209 3.862 3.904 1.00 95.06 108 LYS A CA 1
ATOM 904 C C . LYS A 1 108 ? -14.016 5.127 4.753 1.00 95.06 108 LYS A C 1
ATOM 906 O O . LYS A 1 108 ? -13.112 5.910 4.491 1.00 95.06 108 LYS A O 1
ATOM 911 N N . SER A 1 109 ? -14.828 5.326 5.788 1.00 95.38 109 SER A N 1
ATOM 912 C CA . SER A 1 109 ? -14.729 6.469 6.710 1.00 95.38 109 SER A CA 1
ATOM 913 C C . SER A 1 109 ? -13.884 6.189 7.963 1.00 95.38 109 SER A C 1
ATOM 915 O O . SER A 1 109 ? -13.849 7.010 8.878 1.00 95.38 109 SER A O 1
ATOM 917 N N . SER A 1 110 ? -13.216 5.032 8.043 1.00 97.62 110 SER A N 1
ATOM 918 C CA . SER A 1 110 ? -12.498 4.614 9.251 1.00 97.62 110 SER A CA 1
ATOM 919 C C . SER A 1 110 ? -11.170 5.347 9.470 1.00 97.62 110 SER A C 1
ATOM 921 O O . SER A 1 110 ? -10.485 5.793 8.539 1.00 97.62 110 SER A O 1
ATOM 923 N N . ALA A 1 111 ? -10.749 5.380 10.738 1.00 97.94 111 ALA A N 1
ATOM 924 C CA . ALA A 1 111 ? -9.400 5.785 11.117 1.00 97.94 111 ALA A CA 1
ATOM 925 C C . ALA A 1 111 ? -8.339 4.889 10.451 1.00 97.94 111 ALA A C 1
ATOM 927 O O . ALA A 1 111 ? -7.330 5.401 9.964 1.00 97.94 111 ALA A O 1
ATOM 928 N N . ALA A 1 112 ? -8.603 3.581 10.345 1.00 98.12 112 ALA A N 1
ATOM 929 C CA . ALA A 1 112 ? -7.735 2.617 9.672 1.00 98.12 112 ALA A CA 1
ATOM 930 C C . ALA A 1 112 ? -7.422 3.017 8.220 1.00 98.12 112 ALA A C 1
ATOM 932 O O . ALA A 1 112 ? -6.246 3.119 7.861 1.00 98.12 112 ALA A O 1
ATOM 933 N N . LEU A 1 113 ? -8.441 3.303 7.395 1.00 98.31 113 LEU A N 1
ATOM 934 C CA . LEU A 1 113 ? -8.205 3.704 6.003 1.00 98.31 113 LEU A CA 1
ATOM 935 C C . LEU A 1 113 ? -7.449 5.032 5.930 1.00 98.31 113 LEU A C 1
ATOM 937 O O . LEU A 1 113 ? -6.487 5.151 5.175 1.00 98.31 113 LEU A O 1
ATOM 941 N N . THR A 1 114 ? -7.821 6.001 6.770 1.00 98.44 114 THR A N 1
ATOM 942 C CA . THR A 1 114 ? -7.134 7.300 6.846 1.00 98.44 114 THR A CA 1
ATOM 943 C C . THR A 1 114 ? -5.645 7.132 7.178 1.00 98.44 114 THR A C 1
ATOM 945 O O . THR A 1 114 ? -4.783 7.816 6.619 1.00 98.44 114 THR A O 1
ATOM 948 N N . ARG A 1 115 ? -5.299 6.209 8.085 1.00 98.31 115 ARG A N 1
ATOM 949 C CA . ARG A 1 115 ? -3.902 5.889 8.411 1.00 98.31 115 ARG A CA 1
ATOM 950 C C . ARG A 1 115 ? -3.186 5.184 7.269 1.00 98.31 115 ARG A C 1
ATOM 952 O O . ARG A 1 115 ? -2.045 5.542 6.978 1.00 98.31 115 ARG A O 1
ATOM 959 N N . LEU A 1 116 ? -3.844 4.246 6.592 1.00 98.50 116 LEU A N 1
ATOM 960 C CA . LEU A 1 116 ? -3.270 3.571 5.432 1.00 98.50 116 LEU A CA 1
ATOM 961 C C . LEU A 1 116 ? -2.991 4.551 4.286 1.00 98.50 116 LEU A C 1
ATOM 963 O O . LEU A 1 116 ? -1.901 4.516 3.725 1.00 98.50 116 LEU A O 1
ATOM 967 N N . GLN A 1 117 ? -3.908 5.477 3.997 1.00 98.44 117 GLN A N 1
ATOM 968 C CA . GLN A 1 117 ? -3.715 6.539 3.002 1.00 98.44 117 GLN A CA 1
ATOM 969 C C . GLN A 1 117 ? -2.456 7.362 3.288 1.00 98.44 117 GLN A C 1
ATOM 971 O O . GLN A 1 117 ? -1.645 7.576 2.391 1.00 98.44 117 GLN A O 1
ATOM 976 N N . LYS A 1 118 ? -2.233 7.759 4.549 1.00 98.31 118 LYS A N 1
ATOM 977 C CA . LYS A 1 118 ? -1.014 8.487 4.946 1.00 98.31 118 LYS A CA 1
ATOM 978 C C . LYS A 1 118 ? 0.266 7.691 4.687 1.00 98.31 118 LYS A C 1
ATOM 980 O O . LYS A 1 118 ? 1.286 8.296 4.390 1.00 98.31 118 LYS A O 1
ATOM 985 N N . ILE A 1 119 ? 0.230 6.362 4.803 1.00 98.19 119 ILE A N 1
ATOM 986 C CA . ILE A 1 119 ? 1.372 5.493 4.479 1.00 98.19 119 ILE A CA 1
ATOM 987 C C . ILE A 1 119 ? 1.541 5.367 2.960 1.00 98.19 119 ILE A C 1
ATOM 989 O O . ILE A 1 119 ? 2.658 5.493 2.462 1.00 98.19 119 ILE A O 1
ATOM 993 N N . VAL A 1 120 ? 0.447 5.126 2.232 1.00 97.94 120 VAL A N 1
ATOM 994 C CA . VAL A 1 120 ? 0.433 4.950 0.770 1.00 97.94 120 VAL A CA 1
ATOM 995 C C . VAL A 1 120 ? 0.967 6.195 0.061 1.00 97.94 120 VAL A C 1
ATOM 997 O O . VAL A 1 120 ? 1.774 6.055 -0.858 1.00 97.94 120 VAL A O 1
ATOM 1000 N N . PHE A 1 121 ? 0.583 7.383 0.535 1.00 98.00 121 PHE A N 1
ATOM 1001 C CA . PHE A 1 121 ? 0.970 8.684 -0.018 1.00 98.00 121 PHE A CA 1
ATOM 1002 C C . PHE A 1 121 ? 2.130 9.371 0.729 1.00 98.00 121 PHE A C 1
ATOM 1004 O O . PHE A 1 121 ? 2.382 10.553 0.508 1.00 98.00 121 PHE A O 1
ATOM 1011 N N . ASP A 1 122 ? 2.857 8.671 1.609 1.00 97.50 122 ASP A N 1
ATOM 1012 C CA . ASP A 1 122 ? 4.006 9.247 2.327 1.00 97.50 122 ASP A CA 1
ATOM 1013 C C . ASP A 1 122 ? 5.105 9.664 1.334 1.00 97.50 122 ASP A C 1
ATOM 1015 O O . ASP A 1 122 ? 5.763 8.823 0.722 1.00 97.50 122 ASP A O 1
ATOM 1019 N N . GLU A 1 123 ? 5.362 10.965 1.188 1.00 95.56 123 GLU A N 1
ATOM 1020 C CA . GLU A 1 123 ? 6.340 11.479 0.218 1.00 95.56 123 GLU A CA 1
ATOM 1021 C C . GLU A 1 123 ? 7.738 10.876 0.405 1.00 95.56 123 GLU A C 1
ATOM 1023 O O . GLU A 1 123 ? 8.461 10.617 -0.559 1.00 95.56 123 GLU A O 1
ATOM 1028 N N . ARG A 1 124 ? 8.146 10.651 1.661 1.00 94.31 124 ARG A N 1
ATOM 1029 C CA . ARG A 1 124 ? 9.456 10.065 1.976 1.00 94.31 124 ARG A CA 1
ATOM 1030 C C . ARG A 1 124 ? 9.529 8.606 1.544 1.00 94.31 124 ARG A C 1
ATOM 1032 O O . ARG A 1 124 ? 10.582 8.152 1.098 1.00 94.31 124 ARG A O 1
ATOM 1039 N N . TRP A 1 125 ? 8.431 7.870 1.680 1.00 93.38 125 TRP A N 1
ATOM 1040 C CA . TRP A 1 125 ? 8.294 6.521 1.149 1.00 93.38 125 TRP A CA 1
ATOM 1041 C C . TRP A 1 125 ? 8.354 6.527 -0.378 1.00 93.38 125 TRP A C 1
ATOM 1043 O O . TRP A 1 125 ? 9.203 5.838 -0.944 1.00 93.38 125 TRP A O 1
ATOM 1053 N N . LEU A 1 126 ? 7.546 7.367 -1.030 1.00 94.62 126 LEU A N 1
ATOM 1054 C CA . LEU A 1 126 ? 7.465 7.439 -2.490 1.00 94.62 126 LEU A CA 1
ATOM 1055 C C . LEU A 1 126 ? 8.807 7.816 -3.139 1.00 94.62 126 LEU A C 1
ATOM 1057 O O . LEU A 1 126 ? 9.191 7.221 -4.143 1.00 94.62 126 LEU A O 1
ATOM 1061 N N . LYS A 1 127 ? 9.601 8.690 -2.506 1.00 92.56 127 LYS A N 1
ATOM 1062 C CA . LYS A 1 127 ? 10.973 9.025 -2.942 1.00 92.56 127 LYS A CA 1
ATOM 1063 C C . LYS A 1 127 ? 11.934 7.829 -2.979 1.00 92.56 127 LYS A C 1
ATOM 1065 O O . LYS A 1 127 ? 12.952 7.891 -3.664 1.00 92.56 127 LYS A O 1
ATOM 1070 N N . ASN A 1 128 ? 11.656 6.750 -2.246 1.00 90.06 128 ASN A N 1
ATOM 1071 C CA . ASN A 1 128 ? 12.490 5.546 -2.256 1.00 90.06 128 ASN A CA 1
ATOM 1072 C C . ASN A 1 128 ? 12.068 4.521 -3.315 1.00 90.06 128 ASN A C 1
ATOM 1074 O O . ASN A 1 128 ? 12.870 3.647 -3.637 1.00 90.06 128 ASN A O 1
ATOM 1078 N N . ILE A 1 129 ? 10.867 4.642 -3.886 1.00 91.75 129 ILE A N 1
ATOM 1079 C CA . ILE A 1 129 ? 10.318 3.678 -4.847 1.00 91.75 129 ILE A CA 1
ATOM 1080 C C . ILE A 1 129 ? 11.192 3.469 -6.088 1.00 91.75 129 ILE A C 1
ATOM 1082 O O . ILE A 1 129 ? 11.394 2.309 -6.446 1.00 91.75 129 ILE A O 1
ATOM 1086 N N . PRO A 1 130 ? 11.793 4.504 -6.716 1.00 89.06 130 PRO A N 1
ATOM 1087 C CA . PRO A 1 130 ? 12.640 4.293 -7.892 1.00 89.06 130 PRO A CA 1
ATOM 1088 C C . PRO A 1 130 ? 13.801 3.311 -7.666 1.00 89.06 130 PRO A C 1
ATOM 1090 O O . PRO A 1 130 ? 14.262 2.674 -8.609 1.00 89.06 130 PRO A O 1
ATOM 1093 N N . LYS A 1 131 ? 14.251 3.133 -6.414 1.00 85.31 131 LYS A N 1
ATOM 1094 C CA . LYS A 1 131 ? 15.290 2.155 -6.052 1.00 85.31 131 LYS A CA 1
ATOM 1095 C C . LYS A 1 131 ? 14.816 0.709 -6.235 1.00 85.31 131 LYS A C 1
ATOM 1097 O O . LYS A 1 131 ? 15.623 -0.153 -6.551 1.00 85.31 131 LYS A O 1
ATOM 1102 N N . TYR A 1 132 ? 13.520 0.457 -6.058 1.00 86.19 132 TYR A N 1
ATOM 1103 C CA . TYR A 1 132 ? 12.902 -0.869 -6.146 1.00 86.19 132 TYR A CA 1
ATOM 1104 C C . TYR A 1 132 ? 12.505 -1.257 -7.580 1.00 86.19 132 TYR A C 1
ATOM 1106 O O . TYR A 1 132 ? 12.321 -2.438 -7.873 1.00 86.19 132 TYR A O 1
ATOM 1114 N N . LEU A 1 133 ? 12.397 -0.268 -8.475 1.00 82.19 133 LEU A N 1
ATOM 1115 C CA . LEU A 1 133 ? 11.972 -0.424 -9.871 1.00 82.19 133 LEU A CA 1
ATOM 1116 C C . LEU A 1 133 ? 13.147 -0.564 -10.854 1.00 82.19 133 LEU A C 1
ATOM 1118 O O . LEU A 1 133 ? 12.962 -0.406 -12.057 1.00 82.19 133 LEU A O 1
ATOM 1122 N N . SER A 1 134 ? 14.370 -0.819 -10.375 1.00 63.28 134 SER A N 1
ATOM 1123 C CA . SER A 1 134 ? 15.634 -0.631 -11.117 1.00 63.28 134 SER A CA 1
ATOM 1124 C C . SER A 1 134 ? 15.895 -1.582 -12.309 1.00 63.28 134 SER A C 1
ATOM 1126 O O . SER A 1 134 ? 17.037 -1.779 -12.732 1.00 63.28 134 SER A O 1
ATOM 1128 N N . PHE A 1 135 ? 14.842 -2.119 -12.928 1.00 51.88 135 PHE A N 1
ATOM 1129 C CA . PHE A 1 135 ? 14.894 -2.712 -14.263 1.00 51.88 135 PHE A CA 1
ATOM 1130 C C . PHE A 1 135 ? 15.269 -1.698 -15.361 1.00 51.88 135 PHE A C 1
ATOM 1132 O O . PHE 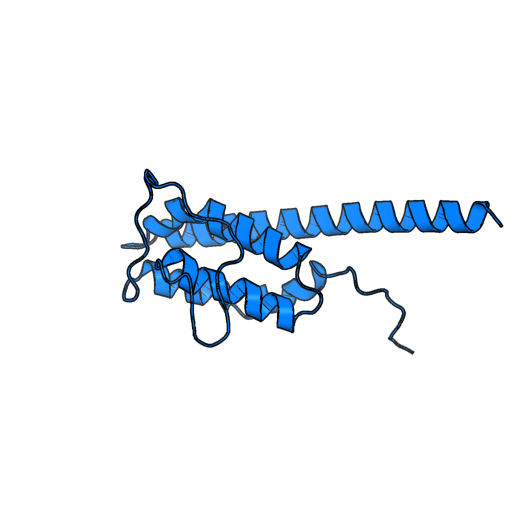A 1 135 ? 15.620 -2.109 -16.464 1.00 51.88 135 PHE A O 1
ATOM 1139 N N . MET A 1 136 ? 15.283 -0.390 -15.078 1.00 48.91 136 MET A N 1
ATOM 1140 C CA . MET A 1 136 ? 15.798 0.595 -16.028 1.00 48.91 136 MET A CA 1
ATOM 1141 C C . MET A 1 136 ? 17.309 0.412 -16.217 1.00 48.91 136 MET A C 1
ATOM 1143 O O . MET A 1 136 ? 18.129 0.680 -15.331 1.00 48.91 136 MET A O 1
ATOM 1147 N N . SER A 1 137 ? 17.687 -0.074 -17.400 1.00 39.97 137 SER A N 1
ATOM 1148 C CA . SER A 1 137 ? 19.052 0.008 -17.898 1.00 39.97 137 SER A CA 1
ATOM 1149 C C . SER A 1 137 ? 19.559 1.431 -17.695 1.00 39.97 137 SER A C 1
ATOM 1151 O O . SER A 1 137 ? 18.929 2.385 -18.136 1.00 39.97 137 SER A O 1
ATOM 1153 N N . ARG A 1 138 ? 20.727 1.583 -17.062 1.00 40.59 138 ARG A N 1
ATOM 1154 C CA . ARG A 1 138 ? 21.537 2.811 -17.122 1.00 40.59 138 ARG A CA 1
ATOM 1155 C C . ARG A 1 138 ? 22.052 3.042 -18.555 1.00 40.59 138 ARG A C 1
ATOM 1157 O O . ARG A 1 138 ? 23.258 3.099 -18.762 1.00 40.59 138 ARG A O 1
ATOM 1164 N N . ALA A 1 139 ? 21.155 3.060 -19.533 1.00 39.78 139 ALA A N 1
ATOM 1165 C CA . ALA A 1 139 ? 21.454 3.311 -20.929 1.00 39.78 139 ALA A CA 1
ATOM 1166 C C . ALA A 1 139 ? 20.880 4.644 -21.416 1.00 39.78 139 ALA A C 1
ATOM 1168 O O . ALA A 1 139 ? 21.372 5.094 -22.430 1.00 39.78 139 ALA A O 1
ATOM 1169 N N . ASP A 1 140 ? 19.993 5.326 -20.684 1.00 38.19 140 ASP A N 1
ATOM 1170 C CA . ASP A 1 140 ? 19.393 6.585 -21.164 1.00 38.19 140 ASP A CA 1
ATOM 1171 C C . ASP A 1 140 ? 19.719 7.772 -20.238 1.00 38.19 140 ASP A C 1
ATOM 1173 O O . ASP A 1 140 ? 18.844 8.468 -19.734 1.00 38.19 140 ASP A O 1
ATOM 1177 N N . TRP A 1 141 ? 21.016 7.967 -19.980 1.00 31.14 141 TRP A N 1
ATOM 1178 C CA . TRP A 1 141 ? 21.573 9.220 -19.442 1.00 31.14 141 TRP A CA 1
ATOM 1179 C C . TRP A 1 141 ? 22.787 9.674 -20.275 1.00 31.14 141 TRP A C 1
ATOM 1181 O O . TRP A 1 141 ? 23.836 10.005 -19.718 1.00 31.14 141 TRP A O 1
ATOM 1191 N N . TRP A 1 142 ? 22.658 9.645 -21.603 1.00 33.91 142 TRP A N 1
ATOM 1192 C CA . TRP A 1 142 ? 23.481 10.434 -22.525 1.00 33.91 142 TRP A CA 1
ATOM 1193 C C . TRP A 1 142 ? 22.571 11.303 -23.384 1.00 33.91 142 TRP A C 1
ATOM 1195 O O . TRP A 1 142 ? 21.518 10.789 -23.820 1.00 33.91 142 TRP A O 1
#

Mean predicted aligned error: 7.1 Å

Radius of gyration: 17.74 Å; Cα contacts (8 Å, |Δi|>4): 115; chains: 1; bounding box: 48×30×47 Å

Nearest PDB structures (foldseek):
  8snb-assembly1_8E  TM=2.399E-01  e=4.129E+00  Strongylocentrotus purpuratus

Solvent-accessible surface area (backbone atoms only — not comparable to full-atom values): 8263 Å² total; per-residue (Å²): 112,74,66,60,56,52,51,50,52,51,51,54,49,54,50,52,51,52,38,53,51,48,40,49,51,50,36,54,53,50,41,53,52,36,47,57,53,14,70,40,84,78,7,54,64,35,53,75,46,32,64,58,56,35,50,49,51,54,48,25,47,70,70,31,90,46,72,65,51,24,49,62,51,54,57,47,52,68,34,49,50,47,75,39,54,64,54,99,90,50,60,65,93,66,76,87,75,70,92,80,64,91,68,86,66,48,54,87,87,35,59,33,46,58,53,47,49,54,60,76,69,27,65,76,59,59,71,50,46,68,69,39,47,63,80,65,68,96,72,81,87,123

Secondary structure (DSSP, 8-state):
-HHHHHHHHHHHHHHHHHHHHHHHHHHHHHHHHHHHHHTSTT-THHHHHHHHHHHHHHHHHHH-SSHHHHHHHHHHHHHHTTT--EETTEE--S-PPPTT---PPPPTTSHHHHHHHHHHT-HHHHTTGGGTTTTS-TTS--

pLDDT: mean 86.06, std 15.72, range [31.14, 98.5]

Foldseek 3Di:
DVVVVVVVVVVVVVVVVQLVVLLVVLLVVQLVLLVVLCPDPQQVLSPVCSVVLSVQSVVLLVPDLDLVSSLVSNCCVLCVLQVNQDDDPDGDPDDDDDPPDPGDGDHPPTPNSVSVVCSSPVPVSSVCSCSNNPPDDPPPPD